Protein AF-A0AA48M6T9-F1 (afdb_monomer_lite)

Secondary structure (DSSP, 8-state):
-TTS-HHHHHHHHHHHHTT---EEEEEETTTTEEEEEEHHHHHHHHHHHHTT--SS--GGGHHHHSEE----SS-SS-GGGGGGGGS-TT--

Organism: NCBI:txid927786

InterPro domains:
  IPR004612 Holliday junction resolvase RecU [PF03838] (1-84)
  IPR011335 Restriction endonuclease type II-like [SSF52980] (2-87)
  IPR011856 tRNA endonuclease-like domain superfamily [G3DSA:3.40.1350.10] (1-89)

pLDDT: mean 91.65, std 11.04, range [38.44, 98.25]

Sequence (92 aa):
MDNIEPHQIEHLEKAEKQGAVCFFLIEFAKSHEVFFVPFATVRHYLLHAKNGGRKSIPREDFDYYAYAVEKTKRAALDYLVHVDKLIGEGAA

Structure (mmCIF, N/CA/C/O backbone):
data_AF-A0AA48M6T9-F1
#
_entry.id   AF-A0AA48M6T9-F1
#
loop_
_atom_site.group_PDB
_atom_site.id
_atom_site.type_symbol
_atom_site.label_atom_id
_atom_site.label_alt_id
_atom_site.label_comp_id
_atom_site.label_asym_id
_atom_site.label_entity_id
_atom_site.label_seq_id
_atom_site.pdbx_PDB_ins_code
_atom_site.Cartn_x
_atom_site.Cartn_y
_atom_site.Cartn_z
_atom_site.occupancy
_atom_site.B_iso_or_equiv
_atom_site.auth_seq_id
_atom_site.auth_comp_id
_atom_site.auth_asym_id
_atom_site.auth_atom_id
_atom_site.pdbx_PDB_model_num
ATOM 1 N N . MET A 1 1 ? 4.559 10.632 7.913 1.00 80.50 1 MET A N 1
ATOM 2 C CA . MET A 1 1 ? 3.775 9.838 6.951 1.00 80.50 1 MET A CA 1
ATOM 3 C C . MET A 1 1 ? 2.930 10.879 6.271 1.00 80.50 1 MET A C 1
ATOM 5 O O . MET A 1 1 ? 1.752 10.996 6.562 1.00 80.50 1 MET A O 1
ATOM 9 N N . ASP A 1 2 ? 3.592 11.735 5.498 1.00 85.25 2 ASP A N 1
ATOM 10 C CA . ASP A 1 2 ? 3.048 13.069 5.209 1.00 85.25 2 ASP A CA 1
ATOM 11 C C . ASP A 1 2 ? 2.287 13.074 3.876 1.00 85.25 2 ASP A C 1
ATOM 13 O O . ASP A 1 2 ? 1.570 14.009 3.565 1.00 85.25 2 ASP A O 1
ATOM 17 N N . ASN A 1 3 ? 2.399 11.977 3.122 1.00 86.31 3 ASN A N 1
ATOM 18 C CA . ASN A 1 3 ? 1.713 11.763 1.853 1.00 86.31 3 ASN A CA 1
ATOM 19 C C . ASN A 1 3 ? 0.286 11.211 2.024 1.00 86.31 3 ASN A C 1
ATOM 21 O O . ASN A 1 3 ? -0.354 10.900 1.024 1.00 86.31 3 ASN A O 1
ATOM 25 N N . ILE A 1 4 ? -0.178 10.993 3.263 1.00 89.69 4 ILE A N 1
ATOM 26 C CA . ILE A 1 4 ? -1.490 10.400 3.537 1.00 89.69 4 ILE A CA 1
ATOM 27 C C . ILE A 1 4 ? -2.219 11.223 4.593 1.00 89.69 4 ILE A C 1
ATOM 29 O O . ILE A 1 4 ? -1.790 11.303 5.745 1.00 89.69 4 ILE A O 1
ATOM 33 N N . GLU A 1 5 ? -3.351 11.791 4.195 1.00 91.06 5 GLU A N 1
ATOM 34 C CA . GLU A 1 5 ? -4.162 12.654 5.045 1.00 91.06 5 GLU A CA 1
ATOM 35 C C . GLU A 1 5 ? -5.113 11.841 5.942 1.00 91.06 5 GLU A C 1
ATOM 37 O O . GLU A 1 5 ? -5.635 10.802 5.519 1.00 91.06 5 GLU A O 1
ATOM 42 N N . PRO A 1 6 ? -5.432 12.309 7.166 1.00 91.44 6 PRO A N 1
ATOM 43 C CA . PRO A 1 6 ? -6.271 11.561 8.108 1.00 91.44 6 PRO A CA 1
ATOM 44 C C . PRO A 1 6 ? -7.644 11.149 7.557 1.00 91.44 6 PRO A C 1
ATOM 46 O O . PRO A 1 6 ? -8.102 10.038 7.820 1.00 91.44 6 PRO A O 1
ATOM 49 N N . HIS A 1 7 ? -8.284 12.011 6.763 1.00 94.19 7 HIS A N 1
ATOM 50 C CA . HIS A 1 7 ? -9.605 11.732 6.191 1.00 94.19 7 HIS A CA 1
ATOM 51 C C . HIS A 1 7 ? -9.577 10.592 5.157 1.00 94.19 7 HIS A C 1
ATOM 53 O O . HIS A 1 7 ? -10.564 9.874 5.009 1.00 94.19 7 HIS A O 1
ATOM 59 N N . GLN A 1 8 ? -8.450 10.390 4.460 1.00 94.38 8 GLN A N 1
ATOM 60 C CA . GLN A 1 8 ? -8.288 9.283 3.512 1.00 94.38 8 GLN A CA 1
ATOM 61 C C . GLN A 1 8 ? -8.283 7.948 4.258 1.00 94.38 8 GLN A C 1
ATOM 63 O O . GLN A 1 8 ? -8.906 6.985 3.825 1.00 94.38 8 GLN A O 1
ATOM 68 N N . ILE A 1 9 ? -7.637 7.913 5.424 1.00 94.94 9 ILE A N 1
ATOM 69 C CA . ILE A 1 9 ? -7.604 6.732 6.289 1.00 94.94 9 ILE A CA 1
ATOM 70 C C . ILE A 1 9 ? -8.982 6.432 6.853 1.00 94.94 9 ILE A C 1
ATOM 72 O O . ILE A 1 9 ? -9.429 5.295 6.762 1.00 94.94 9 ILE A O 1
ATOM 76 N N . GLU A 1 10 ? -9.686 7.444 7.355 1.00 95.69 10 GLU A N 1
ATOM 77 C CA . GLU A 1 10 ? -11.053 7.269 7.850 1.00 95.69 10 GLU A CA 1
ATOM 78 C C . GLU A 1 10 ? -11.987 6.712 6.761 1.00 95.69 10 GLU A C 1
ATOM 80 O O . GLU A 1 10 ? -12.810 5.833 7.028 1.00 95.69 10 GLU A O 1
ATOM 85 N N . HIS A 1 11 ? -11.849 7.189 5.521 1.00 96.38 11 HIS A N 1
ATOM 86 C CA . HIS A 1 11 ? -12.605 6.664 4.387 1.00 96.38 11 HIS A CA 1
ATOM 87 C C . HIS A 1 11 ? -12.293 5.183 4.125 1.00 96.38 11 HIS A C 1
ATOM 89 O O . HIS A 1 11 ? -13.221 4.379 4.029 1.00 96.38 11 HIS A O 1
ATOM 95 N N . LEU A 1 12 ? -11.010 4.809 4.066 1.00 96.38 12 LEU A N 1
ATOM 96 C CA . LEU A 1 12 ? -10.590 3.422 3.839 1.00 96.38 12 LEU A CA 1
ATOM 97 C C . LEU A 1 12 ? -11.020 2.488 4.979 1.00 96.38 12 LEU A C 1
ATOM 99 O O . LEU A 1 12 ? -11.446 1.370 4.715 1.00 96.38 12 LEU A O 1
ATOM 103 N N . GLU A 1 13 ? -11.003 2.943 6.234 1.00 96.38 13 GLU A N 1
ATOM 104 C CA . GLU A 1 13 ? -11.527 2.165 7.367 1.00 96.38 13 GLU A CA 1
ATOM 105 C C . GLU A 1 13 ? -13.033 1.911 7.251 1.00 96.38 13 GLU A C 1
ATOM 107 O O . GLU A 1 13 ? -13.504 0.819 7.570 1.00 96.38 13 GLU A O 1
ATOM 112 N N . LYS A 1 14 ? -13.812 2.906 6.808 1.00 97.62 14 LYS A N 1
ATOM 113 C CA . LYS A 1 14 ? -15.256 2.737 6.582 1.00 97.62 14 LYS A CA 1
ATOM 114 C C . LYS A 1 14 ? -15.534 1.796 5.411 1.00 97.62 14 LYS A C 1
ATOM 116 O O . LYS A 1 14 ? -16.438 0.974 5.520 1.00 97.62 14 LYS A O 1
ATOM 121 N N . ALA A 1 15 ? -14.764 1.903 4.330 1.00 96.62 15 ALA A N 1
ATOM 122 C CA . ALA A 1 15 ? -14.894 1.045 3.158 1.00 96.62 15 ALA A CA 1
ATOM 123 C C . ALA A 1 15 ? -14.534 -0.417 3.479 1.00 96.62 15 ALA A C 1
ATOM 125 O O . ALA A 1 15 ? -15.314 -1.317 3.174 1.00 96.62 15 ALA A O 1
ATOM 126 N N . GLU A 1 16 ? -13.416 -0.660 4.172 1.00 94.88 16 GLU A N 1
ATOM 127 C CA . GLU A 1 16 ? -12.994 -2.007 4.591 1.00 94.88 16 GLU A CA 1
ATOM 128 C C . GLU A 1 16 ? -14.053 -2.664 5.496 1.00 94.88 16 GLU A C 1
ATOM 130 O O . GLU A 1 16 ? -14.403 -3.827 5.303 1.00 94.88 16 GLU A O 1
ATOM 135 N N . LYS A 1 17 ? -14.669 -1.900 6.413 1.00 95.06 17 LYS A N 1
ATOM 136 C CA . LYS A 1 17 ? -15.794 -2.376 7.248 1.00 95.06 17 LYS A CA 1
ATOM 137 C C . LYS A 1 17 ? -17.030 -2.801 6.449 1.00 95.06 17 LYS A C 1
ATOM 139 O O . LYS A 1 17 ? -17.846 -3.553 6.972 1.00 95.06 17 LYS A O 1
ATOM 144 N N . GLN A 1 18 ? -17.188 -2.315 5.220 1.00 96.50 18 GLN A N 1
ATOM 145 C CA . GLN A 1 18 ? -18.276 -2.690 4.310 1.00 96.50 18 GLN A CA 1
ATOM 146 C C . GLN A 1 18 ? -17.878 -3.823 3.349 1.00 96.50 18 GLN A C 1
ATOM 148 O O . GLN A 1 18 ? -18.650 -4.162 2.457 1.00 96.50 18 GLN A O 1
ATOM 153 N N . GLY A 1 19 ? -16.692 -4.416 3.523 1.00 93.06 19 GLY A N 1
ATOM 154 C CA . GLY A 1 19 ? -16.188 -5.501 2.681 1.00 93.06 19 GLY A CA 1
ATOM 155 C C . GLY A 1 19 ? -15.434 -5.033 1.435 1.00 93.06 19 GLY A C 1
ATOM 156 O O . GLY A 1 19 ? -15.160 -5.848 0.558 1.00 93.06 19 GLY A O 1
ATOM 157 N N . ALA A 1 20 ? -15.093 -3.744 1.327 1.00 95.44 20 ALA A N 1
ATOM 158 C CA . ALA A 1 20 ? -14.263 -3.268 0.226 1.00 95.44 20 ALA A CA 1
ATOM 159 C C . ALA A 1 20 ? -12.811 -3.746 0.376 1.00 95.44 20 ALA A C 1
ATOM 161 O O . ALA A 1 20 ? -12.250 -3.757 1.472 1.00 95.44 20 ALA A O 1
ATOM 162 N N . VAL A 1 21 ? -12.173 -4.062 -0.752 1.00 95.50 21 VAL A N 1
ATOM 163 C CA . VAL A 1 21 ? -10.732 -4.331 -0.801 1.00 95.50 21 VAL A CA 1
ATOM 164 C C . VAL A 1 21 ? -9.984 -2.999 -0.846 1.00 95.50 21 VAL A C 1
ATOM 166 O O . VAL A 1 21 ? -10.099 -2.244 -1.812 1.00 95.50 21 VAL A O 1
ATOM 169 N N . CYS A 1 22 ? -9.212 -2.702 0.199 1.00 96.75 22 CYS A N 1
ATOM 170 C CA . CYS A 1 22 ? -8.469 -1.450 0.337 1.00 96.75 22 CYS A CA 1
ATOM 171 C C . CYS A 1 22 ? -6.953 -1.692 0.321 1.00 96.75 22 CYS A C 1
ATOM 173 O O . CYS A 1 22 ? -6.426 -2.532 1.053 1.00 96.75 22 CYS A O 1
ATOM 175 N N . PHE A 1 23 ? -6.232 -0.921 -0.491 1.00 97.12 23 PHE A N 1
ATOM 176 C CA . PHE A 1 23 ? -4.779 -1.003 -0.642 1.00 97.12 23 PHE A CA 1
ATOM 177 C C . PHE A 1 23 ? -4.209 0.322 -1.160 1.00 97.12 23 PHE A C 1
ATOM 179 O O . PHE A 1 23 ? -4.949 1.228 -1.544 1.00 97.12 23 PHE A O 1
ATOM 186 N N . PHE A 1 24 ? -2.884 0.420 -1.177 1.00 97.50 24 PHE A N 1
ATOM 187 C CA . PHE A 1 24 ? -2.134 1.532 -1.749 1.00 97.50 24 PHE A CA 1
ATOM 188 C C . PHE A 1 24 ? -1.219 1.033 -2.864 1.00 97.50 24 PHE A C 1
ATOM 190 O O . PHE A 1 24 ? -0.680 -0.071 -2.790 1.00 97.50 24 PHE A O 1
ATOM 197 N N . LEU A 1 25 ? -1.007 1.880 -3.869 1.00 97.19 25 LEU A N 1
ATOM 198 C CA . LEU A 1 25 ? 0.084 1.736 -4.827 1.00 97.19 25 LEU A CA 1
ATOM 199 C C . LEU A 1 25 ? 1.129 2.791 -4.485 1.00 97.19 25 LEU A C 1
ATOM 201 O O . LEU A 1 25 ? 0.834 3.985 -4.516 1.00 97.19 25 LEU A O 1
ATOM 205 N N . ILE A 1 26 ? 2.322 2.352 -4.095 1.00 97.06 26 ILE A N 1
ATOM 206 C CA . ILE A 1 26 ? 3.398 3.240 -3.648 1.00 97.06 26 ILE A CA 1
ATOM 207 C C . ILE A 1 26 ? 4.573 3.107 -4.607 1.00 97.06 26 ILE A C 1
ATOM 209 O O . ILE A 1 26 ? 5.108 2.015 -4.782 1.00 97.06 26 ILE A O 1
ATOM 213 N N . GLU A 1 27 ? 4.974 4.223 -5.212 1.00 96.06 27 GLU A N 1
ATOM 214 C CA . GLU A 1 27 ? 6.126 4.291 -6.108 1.00 96.06 27 GLU A CA 1
ATOM 215 C C . GLU A 1 27 ? 7.373 4.811 -5.382 1.00 96.06 27 GLU A C 1
ATOM 217 O O . GLU A 1 27 ? 7.363 5.877 -4.759 1.00 96.06 27 GLU A O 1
ATOM 222 N N . PHE A 1 28 ? 8.489 4.104 -5.545 1.00 96.00 28 PHE A N 1
ATOM 223 C CA . PHE A 1 28 ? 9.821 4.637 -5.294 1.00 96.00 28 PHE A CA 1
ATOM 224 C C . PHE A 1 28 ? 10.339 5.319 -6.564 1.00 96.00 28 PHE A C 1
ATOM 226 O O . PHE A 1 28 ? 11.028 4.716 -7.381 1.00 96.00 28 PHE A O 1
ATOM 233 N N . ALA A 1 29 ? 10.031 6.609 -6.721 1.00 93.62 29 ALA A N 1
ATOM 234 C CA . ALA A 1 29 ? 10.254 7.352 -7.969 1.00 93.62 29 ALA A CA 1
ATOM 235 C C . ALA A 1 29 ? 11.703 7.329 -8.502 1.00 93.62 29 ALA A C 1
ATOM 237 O O . ALA A 1 29 ? 11.915 7.449 -9.702 1.00 93.62 29 ALA A O 1
ATOM 238 N N . LYS A 1 30 ? 12.712 7.171 -7.630 1.00 95.19 30 LYS A N 1
ATOM 239 C CA . LYS A 1 30 ? 14.123 7.081 -8.053 1.00 95.19 30 LYS A CA 1
ATOM 240 C C . LYS A 1 30 ? 14.478 5.744 -8.705 1.00 95.19 30 LYS A C 1
ATOM 242 O O . LYS A 1 30 ? 15.361 5.716 -9.554 1.00 95.19 30 LYS A O 1
ATOM 247 N N . SER A 1 31 ? 13.846 4.654 -8.273 1.00 94.44 31 SER A N 1
ATOM 248 C CA . SER A 1 31 ? 14.071 3.308 -8.810 1.00 94.44 31 SER A CA 1
ATOM 249 C C . SER A 1 31 ? 12.978 2.866 -9.783 1.00 94.44 31 SER A C 1
ATOM 251 O O . SER A 1 31 ? 13.129 1.834 -10.430 1.00 94.44 31 SER A O 1
ATOM 253 N N . HIS A 1 32 ? 11.906 3.655 -9.925 1.00 93.31 32 HIS A N 1
ATOM 254 C CA . HIS A 1 32 ? 10.728 3.337 -10.737 1.00 93.31 32 HIS A CA 1
ATOM 255 C C . HIS A 1 32 ? 10.075 1.998 -10.357 1.00 93.31 32 HIS A C 1
ATOM 257 O O . HIS A 1 32 ? 9.501 1.307 -11.202 1.00 93.31 32 HIS A O 1
ATOM 263 N N . GLU A 1 33 ? 10.166 1.632 -9.078 1.00 95.81 33 GLU A N 1
ATOM 264 C CA . GLU A 1 33 ? 9.506 0.459 -8.514 1.00 95.81 33 GLU A CA 1
ATOM 265 C C . GLU A 1 33 ? 8.156 0.866 -7.927 1.00 95.81 33 GLU A C 1
ATOM 267 O O . GLU A 1 33 ? 8.083 1.800 -7.127 1.00 95.81 33 GLU A O 1
ATOM 272 N N . VAL A 1 34 ? 7.096 0.141 -8.281 1.00 97.50 34 VAL A N 1
ATOM 273 C CA . VAL A 1 34 ? 5.764 0.327 -7.697 1.00 97.50 34 VAL A CA 1
ATOM 274 C C . VAL A 1 34 ? 5.398 -0.900 -6.883 1.00 97.50 34 VAL A C 1
ATOM 276 O O . VAL A 1 34 ? 5.580 -2.030 -7.332 1.00 97.50 34 VAL A O 1
ATOM 279 N N . PHE A 1 35 ? 4.843 -0.674 -5.699 1.00 98.25 35 PHE A N 1
ATOM 280 C CA . PHE A 1 35 ? 4.420 -1.722 -4.784 1.00 98.25 35 PHE A CA 1
ATOM 281 C C . PHE A 1 35 ? 2.923 -1.656 -4.523 1.00 98.25 35 PHE A C 1
ATOM 283 O O . PHE A 1 35 ? 2.376 -0.588 -4.256 1.00 98.25 35 PHE A O 1
ATOM 290 N N . PHE A 1 36 ? 2.287 -2.821 -4.537 1.00 98.12 36 PHE A N 1
ATOM 291 C CA . PHE A 1 36 ? 0.969 -3.058 -3.976 1.00 98.12 36 PHE A CA 1
ATOM 292 C C . PHE A 1 36 ? 1.112 -3.276 -2.473 1.00 98.12 36 PHE A C 1
ATOM 294 O O . PHE A 1 36 ? 1.736 -4.244 -2.036 1.00 98.12 36 PHE A O 1
ATOM 301 N N . VAL A 1 37 ? 0.538 -2.375 -1.683 1.00 97.81 37 VAL A N 1
ATOM 302 C CA . VAL A 1 37 ? 0.665 -2.368 -0.225 1.00 97.81 37 VAL A CA 1
ATOM 303 C C . VAL A 1 37 ? -0.718 -2.544 0.401 1.00 97.81 37 VAL A C 1
ATOM 305 O O . VAL A 1 37 ? -1.576 -1.675 0.219 1.00 97.81 37 VAL A O 1
ATOM 308 N N . PRO A 1 38 ? -0.963 -3.628 1.159 1.00 96.56 38 PRO A N 1
ATOM 309 C CA . PRO A 1 38 ? -2.220 -3.818 1.873 1.00 96.56 38 PRO A CA 1
ATOM 310 C C . PRO A 1 38 ? -2.527 -2.638 2.802 1.00 96.56 38 PRO A C 1
ATOM 312 O O . PRO A 1 38 ? -1.629 -2.100 3.460 1.00 96.56 38 PRO A O 1
ATOM 315 N N . PHE A 1 39 ? -3.802 -2.255 2.917 1.00 96.69 39 PHE A N 1
ATOM 316 C CA . PHE A 1 39 ? -4.195 -1.162 3.812 1.00 96.69 39 PHE A CA 1
ATOM 317 C C . PHE A 1 39 ? -3.794 -1.424 5.272 1.00 96.69 39 PHE A C 1
ATOM 319 O O . PHE A 1 39 ? -3.319 -0.513 5.952 1.00 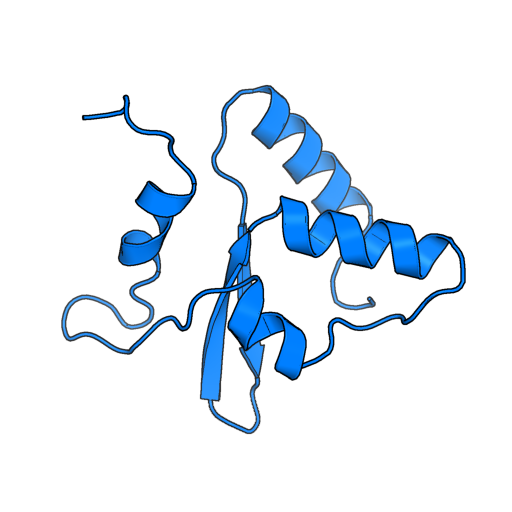96.69 39 PHE A O 1
ATOM 326 N N . ALA A 1 40 ? -3.895 -2.674 5.732 1.00 94.50 40 ALA A N 1
ATOM 327 C CA . ALA A 1 40 ? -3.468 -3.080 7.070 1.00 94.50 40 ALA A CA 1
ATOM 328 C C . ALA A 1 40 ? -2.000 -2.712 7.363 1.00 94.50 40 ALA A C 1
ATOM 330 O O . ALA A 1 40 ? -1.707 -2.189 8.442 1.00 94.50 40 ALA A O 1
ATOM 331 N N . THR A 1 41 ? -1.101 -2.899 6.389 1.00 95.56 41 THR A N 1
ATOM 332 C CA . THR A 1 41 ? 0.310 -2.503 6.490 1.00 95.56 41 THR A CA 1
ATOM 333 C C . THR A 1 41 ? 0.424 -0.993 6.684 1.00 95.56 41 THR A C 1
ATOM 335 O O . THR A 1 41 ? 1.045 -0.530 7.637 1.00 95.56 41 THR A O 1
ATOM 338 N N . VAL A 1 42 ? -0.235 -0.193 5.844 1.00 96.25 42 VAL A N 1
ATOM 339 C CA . VAL A 1 42 ? -0.195 1.278 5.946 1.00 96.25 42 VAL A CA 1
ATOM 340 C C . VAL A 1 42 ? -0.754 1.768 7.287 1.00 96.25 42 VAL A C 1
ATOM 342 O O . VAL A 1 42 ? -0.150 2.626 7.938 1.00 96.25 42 VAL A O 1
ATOM 345 N N . ARG A 1 43 ? -1.868 1.188 7.745 1.00 94.75 43 ARG A N 1
ATOM 346 C CA . ARG A 1 43 ? -2.498 1.504 9.034 1.00 94.75 43 ARG A CA 1
ATOM 347 C C . ARG A 1 43 ? -1.570 1.218 10.216 1.00 94.75 43 ARG A C 1
ATOM 349 O O . ARG A 1 43 ? -1.497 2.042 11.127 1.00 94.75 43 ARG A O 1
ATOM 356 N N . HIS A 1 44 ? -0.826 0.111 10.182 1.00 94.94 44 HIS A N 1
ATOM 357 C CA . HIS A 1 44 ? 0.181 -0.212 11.195 1.00 94.94 44 HIS A CA 1
ATOM 358 C C . HIS A 1 44 ? 1.228 0.908 11.322 1.00 94.94 44 HIS A C 1
ATOM 360 O O . HIS A 1 44 ? 1.402 1.469 12.406 1.00 94.94 44 HIS A O 1
ATOM 366 N N . TYR A 1 45 ? 1.860 1.326 10.220 1.00 95.69 45 TYR A N 1
ATOM 367 C CA . TYR A 1 45 ? 2.870 2.397 10.273 1.00 95.69 45 TYR A CA 1
ATOM 368 C C . TYR A 1 45 ? 2.290 3.754 10.668 1.00 95.69 45 TYR A C 1
ATOM 370 O O . TYR A 1 45 ? 2.957 4.521 11.360 1.00 95.69 45 TYR A O 1
ATOM 378 N N . LEU A 1 46 ? 1.048 4.059 10.289 1.00 93.69 46 LEU A N 1
ATOM 379 C CA . LEU A 1 46 ? 0.378 5.282 10.736 1.00 93.69 46 LEU A CA 1
ATOM 380 C C . LEU A 1 46 ? 0.158 5.305 12.247 1.00 93.69 46 LEU A C 1
ATOM 382 O O . LEU A 1 46 ? 0.398 6.336 12.877 1.00 93.69 46 LEU A O 1
ATOM 386 N N . LEU A 1 47 ? -0.269 4.188 12.839 1.00 92.88 47 LEU A N 1
ATOM 387 C CA . LEU A 1 47 ? -0.435 4.076 14.287 1.00 92.88 47 LEU A CA 1
ATOM 388 C C . LEU A 1 47 ? 0.911 4.223 15.007 1.00 92.88 47 LEU A C 1
ATOM 390 O O . LEU A 1 47 ? 1.021 5.002 15.955 1.00 92.88 47 LEU A O 1
ATOM 394 N N . HIS A 1 48 ? 1.952 3.549 14.518 1.00 93.88 48 HIS A N 1
ATOM 395 C CA . HIS A 1 48 ? 3.301 3.687 15.066 1.00 93.88 48 HIS A CA 1
ATOM 396 C C . HIS A 1 48 ? 3.833 5.121 14.958 1.00 93.88 48 HIS A C 1
ATOM 398 O O . HIS A 1 48 ? 4.387 5.635 15.929 1.00 93.88 48 HIS A O 1
ATOM 404 N N . ALA A 1 49 ? 3.622 5.799 13.828 1.00 93.06 49 ALA A N 1
ATOM 405 C CA . ALA A 1 49 ? 4.020 7.194 13.642 1.00 93.06 49 ALA A CA 1
ATOM 406 C C . ALA A 1 49 ? 3.293 8.145 14.610 1.00 93.06 49 ALA A C 1
ATOM 408 O O . ALA A 1 49 ? 3.910 9.075 15.131 1.00 93.06 49 ALA A O 1
ATOM 409 N N . LYS A 1 50 ? 2.001 7.906 14.887 1.00 89.56 50 LYS A N 1
ATOM 410 C CA . LYS A 1 50 ? 1.226 8.674 15.881 1.00 89.56 50 LYS A CA 1
ATOM 411 C C . LYS A 1 50 ? 1.766 8.497 17.304 1.00 89.56 50 LYS A C 1
ATOM 413 O O . LYS A 1 50 ? 1.747 9.451 18.072 1.00 89.56 50 LYS A O 1
ATOM 418 N N . ASN A 1 51 ? 2.311 7.325 17.622 1.00 93.81 51 ASN A N 1
ATOM 419 C CA . ASN A 1 51 ? 2.883 7.001 18.933 1.00 93.81 51 ASN A CA 1
ATOM 420 C C . ASN A 1 51 ? 4.365 7.407 19.080 1.00 93.81 51 ASN A C 1
ATOM 422 O O . ASN A 1 51 ? 5.072 6.873 19.931 1.00 93.81 51 ASN A O 1
ATOM 426 N N . GLY A 1 52 ? 4.858 8.329 18.245 1.00 92.38 52 GLY A N 1
ATOM 427 C CA . GLY A 1 52 ? 6.242 8.821 18.296 1.00 92.38 52 GLY A CA 1
ATOM 428 C C . GLY A 1 52 ? 7.260 7.961 17.539 1.00 92.38 52 GLY A C 1
ATOM 429 O O . GLY A 1 52 ? 8.458 8.232 17.603 1.00 92.38 52 GLY A O 1
ATOM 430 N N . GLY A 1 53 ? 6.804 6.942 16.808 1.00 93.38 53 GLY A N 1
ATOM 431 C CA . GLY A 1 53 ? 7.640 6.132 15.930 1.00 93.38 53 GLY A CA 1
ATOM 432 C C . GLY A 1 53 ? 8.036 6.842 14.631 1.00 93.38 53 GLY A C 1
ATOM 433 O O . GLY A 1 53 ? 7.804 8.036 14.419 1.00 93.38 53 GLY A O 1
ATOM 434 N N . ARG A 1 54 ? 8.640 6.078 13.714 1.00 91.44 54 ARG A N 1
ATOM 435 C CA . ARG A 1 54 ? 9.084 6.590 12.409 1.00 91.44 54 ARG A CA 1
ATOM 436 C C . ARG A 1 54 ? 7.900 7.110 11.593 1.00 91.44 54 ARG A C 1
ATOM 438 O O . ARG A 1 54 ? 6.863 6.468 11.488 1.00 91.44 54 ARG A O 1
ATOM 445 N N . LYS A 1 55 ? 8.099 8.254 10.936 1.00 92.12 55 LYS A N 1
ATOM 446 C CA . LYS A 1 55 ? 7.128 8.889 10.029 1.00 92.12 55 LYS A CA 1
ATOM 447 C C . LYS A 1 55 ? 7.230 8.379 8.582 1.00 92.12 55 LYS A C 1
ATOM 449 O O . LYS A 1 55 ? 6.716 9.034 7.679 1.00 92.12 55 LYS A O 1
ATOM 454 N N . SER A 1 56 ? 7.866 7.241 8.344 1.00 92.94 56 SER A N 1
ATOM 455 C CA . SER A 1 56 ? 7.984 6.620 7.024 1.00 92.94 56 SER A CA 1
ATOM 456 C C . SER A 1 56 ? 7.975 5.102 7.145 1.00 92.94 56 SER A C 1
ATOM 458 O O . SER A 1 56 ? 8.363 4.562 8.182 1.00 92.94 56 SER A O 1
ATOM 460 N N . ILE A 1 57 ? 7.550 4.437 6.070 1.00 95.00 57 ILE A N 1
ATOM 461 C CA . ILE A 1 57 ? 7.693 2.991 5.900 1.00 95.00 57 ILE A CA 1
ATOM 462 C C . ILE A 1 57 ? 9.108 2.735 5.342 1.00 95.00 57 ILE A C 1
ATOM 464 O O . ILE A 1 57 ? 9.439 3.293 4.291 1.00 95.00 57 ILE A O 1
ATOM 468 N N . PRO A 1 58 ? 9.975 1.975 6.032 1.00 95.44 58 PRO A N 1
ATOM 469 C CA . PRO A 1 58 ? 11.282 1.569 5.510 1.00 95.44 58 PRO A CA 1
ATOM 470 C C . PRO A 1 58 ? 11.159 0.812 4.180 1.00 95.44 58 PRO A C 1
ATOM 472 O O . PRO A 1 58 ? 10.257 0.002 4.030 1.00 95.44 58 PRO A O 1
ATOM 475 N N . ARG A 1 59 ? 12.074 1.031 3.222 1.00 95.19 59 ARG A N 1
ATOM 476 C CA . ARG A 1 59 ? 12.063 0.321 1.921 1.00 95.19 59 ARG A CA 1
ATOM 477 C C . ARG A 1 59 ? 12.175 -1.195 2.086 1.00 95.19 59 ARG A C 1
ATOM 479 O O . ARG A 1 59 ? 11.516 -1.918 1.353 1.00 95.19 59 ARG A O 1
ATOM 486 N N . GLU A 1 60 ? 12.987 -1.648 3.032 1.00 95.94 60 GLU A N 1
ATOM 487 C CA . GLU A 1 60 ? 13.178 -3.071 3.342 1.00 95.94 60 GLU A CA 1
ATOM 488 C C . GLU A 1 60 ? 11.858 -3.738 3.755 1.00 95.94 60 GLU A C 1
ATOM 490 O O . GLU A 1 60 ? 11.594 -4.880 3.401 1.00 95.94 60 GLU A O 1
ATOM 495 N N . ASP A 1 61 ? 10.962 -2.995 4.411 1.00 96.50 61 ASP A N 1
ATOM 496 C CA . ASP A 1 61 ? 9.671 -3.520 4.859 1.00 96.50 61 ASP A CA 1
ATOM 497 C C . ASP A 1 61 ? 8.718 -3.806 3.680 1.00 96.50 61 ASP A C 1
ATOM 499 O O . ASP A 1 61 ? 7.797 -4.614 3.806 1.00 96.50 61 ASP A O 1
ATOM 503 N N . PHE A 1 62 ? 8.953 -3.209 2.505 1.00 96.56 62 PHE A N 1
ATOM 504 C CA . PHE A 1 62 ? 8.192 -3.524 1.290 1.00 96.56 62 PHE A CA 1
ATOM 505 C C . PHE A 1 62 ? 8.525 -4.9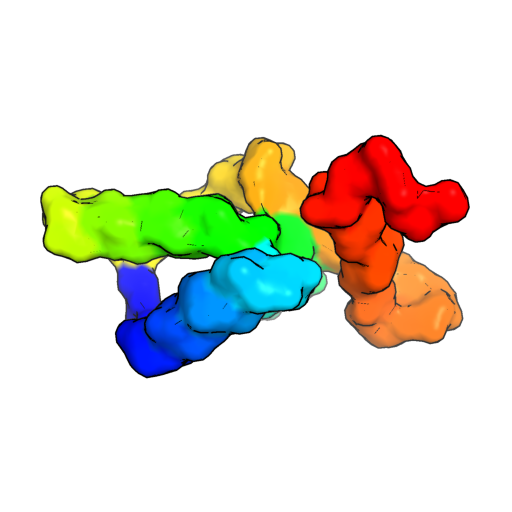09 0.732 1.00 96.56 62 PHE A C 1
ATOM 507 O O . PHE A 1 62 ? 7.684 -5.484 0.047 1.00 96.56 62 PHE A O 1
ATOM 514 N N . ASP A 1 63 ? 9.695 -5.468 1.049 1.00 93.88 63 ASP A N 1
ATOM 515 C CA . ASP A 1 63 ? 10.061 -6.821 0.616 1.00 93.88 63 ASP A CA 1
ATOM 516 C C . ASP A 1 63 ? 9.292 -7.900 1.401 1.00 93.88 63 ASP A C 1
ATOM 518 O O . ASP A 1 63 ? 9.174 -9.036 0.945 1.00 93.88 63 ASP A O 1
ATOM 522 N N . TYR A 1 64 ? 8.735 -7.541 2.564 1.00 95.06 64 TYR A N 1
ATOM 523 C CA . TYR A 1 64 ? 8.013 -8.459 3.451 1.00 95.06 64 TYR A CA 1
ATOM 524 C C . TYR A 1 64 ? 6.500 -8.234 3.457 1.00 95.06 64 TYR A C 1
ATOM 526 O O . TYR A 1 64 ? 5.733 -9.192 3.527 1.00 95.06 64 TY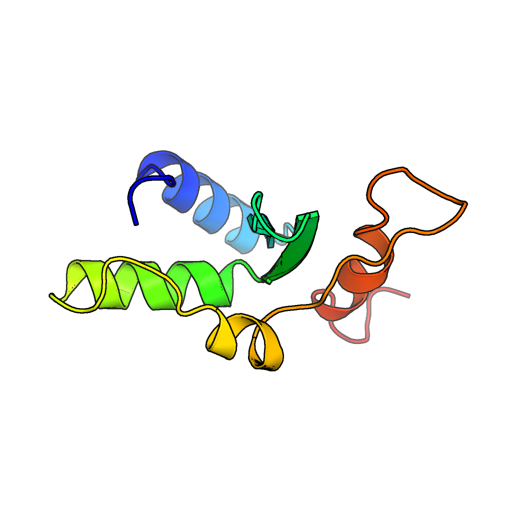R A O 1
ATOM 534 N N . TYR A 1 65 ? 6.059 -6.974 3.415 1.00 95.88 65 TYR A N 1
ATOM 535 C CA . TYR A 1 65 ? 4.658 -6.606 3.654 1.00 95.88 65 TYR A CA 1
ATOM 536 C C . TYR A 1 65 ? 3.955 -6.007 2.434 1.00 95.88 65 TYR A C 1
ATOM 538 O O . TYR A 1 65 ? 2.832 -5.507 2.558 1.00 95.88 65 TYR A O 1
ATOM 546 N N . ALA A 1 66 ? 4.605 -6.022 1.272 1.00 96.88 66 ALA A N 1
ATOM 547 C CA . ALA A 1 66 ? 4.065 -5.530 0.015 1.00 96.88 66 ALA A CA 1
ATOM 548 C C . ALA A 1 66 ? 4.433 -6.466 -1.144 1.00 96.88 66 ALA A C 1
ATOM 550 O O . ALA A 1 66 ? 5.213 -7.404 -0.996 1.00 96.88 66 ALA A O 1
ATOM 551 N N . TYR A 1 67 ? 3.854 -6.209 -2.315 1.00 97.19 67 TYR A N 1
ATOM 552 C CA . TYR A 1 67 ? 4.143 -6.962 -3.530 1.00 97.19 67 TYR A CA 1
ATOM 553 C C . TYR A 1 67 ? 4.590 -6.020 -4.638 1.00 97.19 67 TYR A C 1
ATOM 555 O O . TYR A 1 67 ? 3.897 -5.049 -4.941 1.00 97.19 67 TYR A O 1
ATOM 563 N N . ALA A 1 68 ? 5.723 -6.311 -5.272 1.00 97.06 68 ALA A N 1
ATOM 564 C CA . ALA A 1 68 ? 6.158 -5.565 -6.444 1.00 97.06 68 ALA A CA 1
ATOM 565 C C . ALA A 1 68 ? 5.123 -5.701 -7.574 1.00 97.06 68 ALA A C 1
ATOM 567 O O . ALA A 1 68 ? 4.672 -6.801 -7.906 1.00 97.06 68 ALA A O 1
ATOM 568 N N . VAL A 1 69 ? 4.724 -4.576 -8.162 1.00 97.12 69 VAL A N 1
ATOM 569 C CA . VAL A 1 69 ? 3.853 -4.542 -9.338 1.00 97.12 69 VAL A CA 1
ATOM 570 C C . VAL A 1 69 ? 4.742 -4.543 -10.570 1.00 97.12 69 VAL A C 1
ATOM 572 O O . VAL A 1 69 ? 5.211 -3.503 -11.033 1.00 97.12 69 VAL A O 1
ATOM 575 N N . GLU A 1 70 ? 5.004 -5.741 -11.082 1.00 93.88 70 GLU A N 1
ATOM 576 C CA . GLU A 1 70 ? 5.822 -5.913 -12.274 1.00 93.88 70 GLU A CA 1
ATOM 577 C C . GLU A 1 70 ? 5.092 -5.423 -13.526 1.00 93.88 70 GLU A C 1
ATOM 579 O O . GLU A 1 70 ? 3.873 -5.553 -13.676 1.00 93.88 70 GLU A O 1
ATOM 584 N N . LYS A 1 71 ? 5.857 -4.858 -14.463 1.00 88.81 71 LYS A N 1
ATOM 585 C CA . LYS A 1 71 ? 5.318 -4.447 -15.758 1.00 88.81 71 LYS A CA 1
ATOM 586 C C . LYS A 1 71 ? 4.953 -5.683 -16.563 1.00 88.81 71 LYS A C 1
ATOM 588 O O . LYS A 1 71 ? 5.808 -6.510 -16.873 1.00 88.81 71 LYS A O 1
ATOM 593 N N . THR A 1 72 ? 3.698 -5.759 -16.978 1.00 90.81 72 THR A N 1
ATOM 594 C CA . THR A 1 72 ? 3.228 -6.790 -17.901 1.00 90.81 72 THR A CA 1
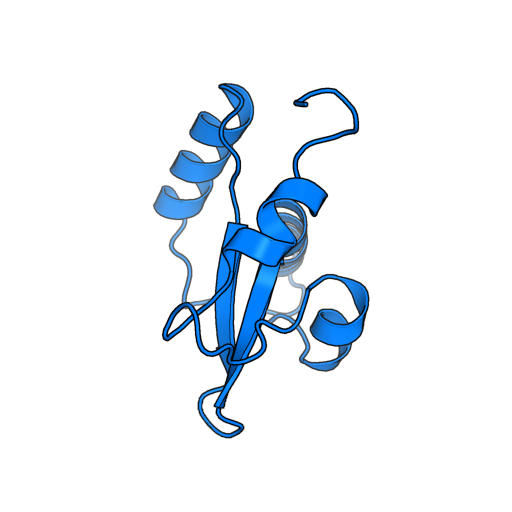ATOM 595 C C . THR A 1 72 ? 2.830 -6.165 -19.233 1.00 90.81 72 THR A C 1
ATOM 597 O O . THR A 1 72 ? 2.801 -4.946 -19.398 1.00 90.81 72 THR A O 1
ATOM 600 N N . LYS A 1 73 ? 2.503 -7.006 -20.217 1.00 92.69 73 LYS A N 1
ATOM 601 C CA . LYS A 1 73 ? 1.943 -6.542 -21.496 1.00 92.69 73 LYS A CA 1
ATOM 602 C C . LYS A 1 73 ? 0.446 -6.210 -21.413 1.00 92.69 73 LYS A C 1
ATOM 604 O O . LYS A 1 73 ? -0.119 -5.782 -22.412 1.00 92.69 73 LYS A O 1
ATOM 609 N N . ARG A 1 74 ? -0.205 -6.442 -20.264 1.00 92.50 74 ARG A N 1
ATOM 610 C CA . ARG A 1 74 ? -1.660 -6.282 -20.094 1.00 92.50 74 ARG A CA 1
ATOM 611 C C . ARG A 1 74 ? -2.053 -4.864 -19.697 1.00 92.50 74 ARG A C 1
ATOM 613 O O . ARG A 1 74 ? -3.080 -4.375 -20.152 1.00 92.50 74 ARG A O 1
ATOM 620 N N . ALA A 1 75 ? -1.248 -4.220 -18.855 1.00 93.12 75 ALA A N 1
ATOM 621 C CA . ALA A 1 75 ? -1.517 -2.887 -18.335 1.00 93.12 75 ALA A CA 1
ATOM 622 C C . ALA A 1 75 ? -0.215 -2.156 -17.989 1.00 93.12 75 ALA A C 1
ATOM 624 O O . ALA A 1 75 ? 0.800 -2.781 -17.689 1.00 93.12 75 ALA A O 1
ATOM 625 N N . ALA A 1 76 ? -0.266 -0.820 -17.977 1.00 90.50 76 ALA A N 1
ATOM 626 C CA . ALA A 1 76 ? 0.857 0.010 -17.539 1.00 90.50 76 ALA A CA 1
ATOM 627 C C . ALA A 1 76 ? 1.219 -0.220 -16.058 1.00 90.50 76 ALA A C 1
ATOM 629 O O . ALA A 1 76 ? 2.381 -0.086 -15.682 1.00 90.50 76 ALA A O 1
ATOM 630 N N . LEU A 1 77 ? 0.224 -0.586 -15.242 1.00 94.00 77 LEU A N 1
ATOM 631 C CA . LEU A 1 77 ? 0.378 -0.932 -13.836 1.00 94.00 77 LEU A CA 1
ATOM 632 C C . LEU A 1 77 ? -0.567 -2.092 -13.497 1.00 94.00 77 LEU A C 1
ATOM 634 O O . LEU A 1 77 ? -1.745 -1.889 -13.213 1.00 94.00 77 LEU A O 1
ATOM 638 N N . ASP A 1 78 ? -0.060 -3.319 -13.592 1.00 95.94 78 ASP A N 1
ATOM 639 C CA . ASP A 1 78 ? -0.858 -4.548 -13.498 1.00 95.94 78 ASP A CA 1
ATOM 640 C C . ASP A 1 78 ? -1.034 -5.006 -12.041 1.00 95.94 78 ASP A C 1
ATOM 642 O O . ASP A 1 78 ? -0.589 -6.077 -11.641 1.00 95.94 78 ASP A O 1
ATOM 646 N N . TYR A 1 79 ? -1.641 -4.155 -11.211 1.00 96.00 79 TYR A N 1
ATOM 647 C CA . TYR A 1 79 ? -1.800 -4.415 -9.774 1.00 96.00 79 TYR A CA 1
ATOM 648 C C . TYR A 1 79 ? -2.863 -5.475 -9.454 1.00 96.00 79 TYR A C 1
ATOM 650 O O . TYR A 1 79 ? -2.846 -6.047 -8.364 1.00 96.00 79 TYR A O 1
ATOM 658 N N . LEU A 1 80 ? -3.786 -5.741 -10.387 1.00 94.69 80 LEU A N 1
ATOM 659 C CA . LEU A 1 80 ? -4.891 -6.684 -10.188 1.00 94.69 80 LEU A CA 1
ATOM 660 C C . LEU A 1 80 ? -4.398 -8.104 -9.894 1.00 94.69 80 LEU A C 1
ATOM 662 O O . LEU A 1 80 ? -5.071 -8.834 -9.178 1.00 94.69 80 LEU A O 1
ATOM 666 N N . VAL A 1 81 ? -3.190 -8.461 -10.342 1.00 94.19 81 VAL A N 1
ATOM 667 C CA . VAL A 1 81 ? -2.550 -9.756 -10.039 1.00 94.19 81 VAL A CA 1
ATOM 668 C C . VAL A 1 81 ? -2.350 -10.018 -8.547 1.00 94.19 81 VAL A C 1
ATOM 670 O O . VAL A 1 81 ? -2.143 -11.161 -8.151 1.00 94.19 81 VAL A O 1
ATOM 673 N N . HIS A 1 82 ? -2.370 -8.967 -7.724 1.00 95.31 82 HIS A N 1
ATOM 674 C CA . HIS A 1 82 ? -2.183 -9.065 -6.278 1.00 95.31 82 HI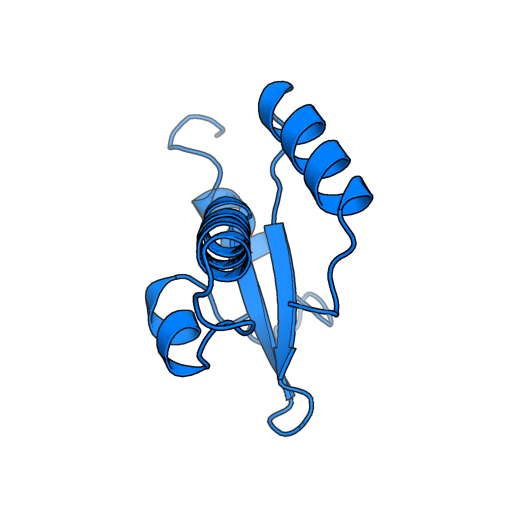S A CA 1
ATOM 675 C C . HIS A 1 82 ? -3.481 -8.879 -5.493 1.00 95.31 82 HIS A C 1
ATOM 677 O O . HIS A 1 82 ? -3.471 -9.096 -4.285 1.00 95.31 82 HIS A O 1
ATOM 683 N N . VAL A 1 83 ? -4.588 -8.497 -6.139 1.00 94.75 83 VAL A N 1
ATOM 684 C CA . VAL A 1 83 ? -5.859 -8.227 -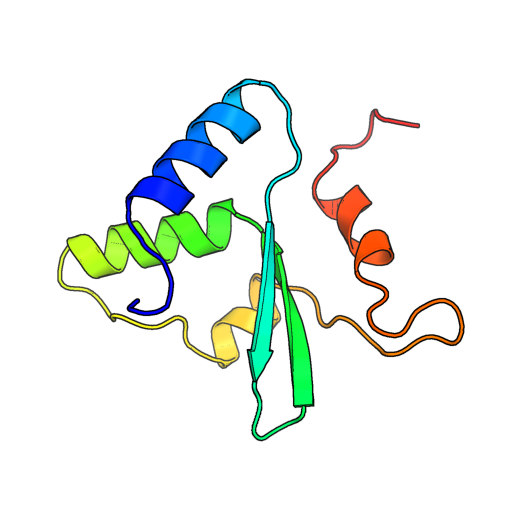5.446 1.00 94.75 83 VAL A CA 1
ATOM 685 C C . VAL A 1 83 ? -6.408 -9.488 -4.790 1.00 94.75 83 VAL A C 1
ATOM 687 O O . VAL A 1 83 ? -6.802 -9.428 -3.628 1.00 94.75 83 VAL A O 1
ATOM 690 N N . ASP A 1 84 ? -6.325 -10.632 -5.469 1.00 92.56 84 ASP A N 1
ATOM 691 C CA . ASP A 1 84 ? -6.778 -11.919 -4.929 1.00 92.56 84 ASP A CA 1
ATOM 692 C C . ASP A 1 84 ? -6.026 -12.313 -3.651 1.00 92.56 84 ASP A C 1
ATOM 694 O O . ASP A 1 84 ? -6.554 -13.036 -2.821 1.00 92.56 84 ASP A O 1
ATOM 698 N N . LYS A 1 85 ? -4.824 -11.775 -3.407 1.00 89.88 85 LYS A N 1
ATOM 699 C CA . LYS A 1 85 ? -4.094 -12.012 -2.148 1.00 89.88 85 LYS A CA 1
ATOM 700 C C . LYS A 1 85 ? -4.754 -11.349 -0.936 1.00 89.88 85 LYS A C 1
ATOM 702 O O . LYS A 1 85 ? -4.418 -11.690 0.195 1.00 89.88 85 LYS A O 1
ATOM 707 N N . LEU A 1 86 ? -5.632 -10.370 -1.157 1.00 86.31 86 LEU A N 1
ATOM 708 C CA . LEU A 1 86 ? -6.421 -9.716 -0.109 1.00 86.31 86 LEU A CA 1
ATOM 709 C C . LEU A 1 86 ? -7.813 -10.325 0.048 1.00 86.31 86 LEU A C 1
ATOM 711 O O . LEU A 1 86 ? -8.496 -10.040 1.030 1.00 86.31 86 LEU A O 1
ATOM 715 N N . ILE A 1 87 ? -8.236 -11.144 -0.909 1.00 84.06 87 ILE A N 1
ATOM 716 C CA . ILE A 1 87 ? -9.534 -11.794 -0.909 1.00 84.06 87 ILE A CA 1
ATOM 717 C C . ILE A 1 87 ? -9.277 -13.241 -0.481 1.00 84.06 87 ILE A C 1
ATOM 719 O O . ILE A 1 87 ? -8.671 -14.007 -1.217 1.00 84.06 87 ILE A O 1
ATOM 723 N N . GLY A 1 88 ? -9.652 -13.612 0.747 1.00 63.56 88 GLY A N 1
ATOM 724 C CA . GLY A 1 88 ? -9.443 -14.982 1.238 1.00 63.56 88 GLY A CA 1
ATOM 725 C C . GLY A 1 88 ? -10.031 -16.043 0.291 1.00 63.56 88 GLY A C 1
ATOM 726 O O . GLY A 1 88 ? -10.949 -15.746 -0.475 1.00 63.56 88 GLY A O 1
ATOM 727 N N . GLU A 1 89 ? -9.515 -17.278 0.348 1.00 48.03 89 GLU A N 1
ATOM 728 C CA . GLU A 1 89 ? -10.035 -18.422 -0.420 1.00 48.03 89 GLU A CA 1
ATOM 729 C C . GLU A 1 89 ? -11.555 -18.555 -0.203 1.00 48.03 89 GLU A C 1
ATOM 731 O O . GLU A 1 89 ? -12.013 -18.954 0.867 1.00 48.03 89 GLU A O 1
ATOM 736 N N . GLY A 1 90 ? -12.348 -18.150 -1.196 1.00 45.22 90 GLY A N 1
ATOM 737 C CA . GLY A 1 90 ? -13.808 -18.075 -1.072 1.00 45.22 90 GLY A CA 1
ATOM 738 C C . GLY A 1 90 ? -14.511 -17.099 -2.019 1.00 45.22 90 GLY A C 1
ATOM 739 O O . GLY A 1 90 ? -15.736 -17.030 -1.995 1.00 45.22 90 GLY A O 1
ATOM 740 N N . ALA A 1 91 ? -13.776 -16.360 -2.856 1.00 45.97 91 ALA A N 1
ATOM 741 C CA . ALA A 1 91 ? -14.344 -15.492 -3.894 1.00 45.97 91 ALA A CA 1
ATOM 742 C C . ALA A 1 91 ? -14.088 -16.005 -5.325 1.00 45.97 91 ALA A C 1
ATOM 744 O O . ALA A 1 91 ? -13.854 -15.210 -6.235 1.00 45.97 91 ALA A O 1
ATOM 745 N N . ALA A 1 92 ? -14.114 -17.328 -5.507 1.00 38.44 92 ALA A N 1
ATOM 746 C CA . ALA A 1 92 ? -14.099 -17.993 -6.809 1.00 38.44 92 ALA A CA 1
ATOM 747 C C . ALA A 1 92 ? -15.320 -18.909 -6.935 1.00 38.44 92 ALA A C 1
ATOM 749 O O . ALA A 1 92 ? -15.632 -19.595 -5.933 1.00 38.44 92 ALA A O 1
#

Radius of gyration: 14.01 Å; chains: 1; bounding box: 32×32×40 Å

Foldseek 3Di:
DPVDDPVNLVVQVVCVVVVDFDWDWDAPVVVRWTKTAGSVRVVVVVVQVVVVHDPDDDPVVCVPGIHIQDDDPPDNGPCVVCSVVSVPDPPD